Protein AF-I2CSB8-F1 (afdb_monomer_lite)

Sequence (75 aa):
MVTSAWWVGAGQVSKTAPAGEFLPTGSFMVRGKKNFLAPQPLEMGLGLLFKLDEGSVGRHTKERRERGEVGGEEE

Foldseek 3Di:
DQPWDWDDDPVQWACDDPPPDHDPPPDIHGDDDIGIDDRDPPDDDDDDDDDDDPVCCVVCVCVPPDPPDPDDDDD

pLDDT: mean 79.53, std 13.37, range [38.53, 94.75]

Organism: Nannochloropsis gaditana (strain CCMP526) (NCBI:txid1093141)

InterPro domains:
  IPR051608 Ribosome Quality Control Complex Subunit NEMF [PTHR15239] (2-72)

Secondary structure (DSSP, 8-state):
-----EE--GGGEESSPSTT--PPTT--EE-S--EEPP-----------PPPPHHHHHHHTTTTS----------

Radius of gyration: 29.71 Å; chains: 1; bounding box: 83×27×58 Å

Structure (mmCIF, N/CA/C/O backbone):
data_AF-I2CSB8-F1
#
_entry.id   AF-I2CSB8-F1
#
loop_
_atom_site.group_PDB
_atom_site.id
_atom_site.type_symbol
_atom_site.label_atom_id
_atom_site.label_alt_id
_atom_site.label_comp_id
_atom_site.label_asym_id
_atom_site.label_entity_id
_atom_site.label_seq_id
_atom_site.pdbx_PDB_ins_code
_atom_site.Cartn_x
_atom_site.Cartn_y
_atom_site.Cartn_z
_atom_site.occupancy
_atom_site.B_iso_or_equiv
_atom_site.auth_seq_id
_atom_site.auth_comp_id
_atom_site.auth_asym_id
_atom_site.auth_atom_id
_atom_site.pdbx_PDB_model_num
ATOM 1 N N . MET A 1 1 ? -5.416 12.392 -4.411 1.00 54.81 1 MET A N 1
ATOM 2 C CA . MET A 1 1 ? -5.987 12.045 -3.090 1.00 54.81 1 MET A CA 1
ATOM 3 C C . MET A 1 1 ? -5.046 11.022 -2.468 1.00 54.81 1 MET A C 1
ATOM 5 O O . MET A 1 1 ? -4.879 9.970 -3.067 1.00 54.81 1 MET A O 1
ATOM 9 N N . VAL A 1 2 ? -4.345 11.337 -1.373 1.00 58.91 2 VAL A N 1
ATOM 10 C CA . VAL A 1 2 ? -3.482 10.345 -0.704 1.00 58.91 2 VAL A CA 1
ATOM 11 C C . VAL A 1 2 ? -4.369 9.496 0.199 1.00 58.91 2 VAL A C 1
ATOM 13 O O . VAL A 1 2 ? -4.978 10.019 1.129 1.00 58.91 2 VAL A O 1
ATOM 16 N N . THR A 1 3 ? -4.501 8.206 -0.099 1.00 65.81 3 THR A N 1
ATOM 17 C CA . THR A 1 3 ? -5.221 7.267 0.765 1.00 65.81 3 THR A CA 1
ATOM 18 C C . THR A 1 3 ? -4.388 7.032 2.019 1.00 65.81 3 THR A C 1
ATOM 20 O O . THR A 1 3 ? -3.343 6.385 1.960 1.00 65.81 3 THR A O 1
ATOM 23 N N . SER A 1 4 ? -4.817 7.582 3.155 1.00 78.31 4 SER A N 1
ATOM 24 C CA . SER A 1 4 ? -4.167 7.334 4.440 1.00 78.31 4 SER A CA 1
ATOM 25 C C . SER A 1 4 ? -4.449 5.900 4.891 1.00 78.31 4 SER A C 1
ATOM 27 O O . SER A 1 4 ? -5.559 5.545 5.287 1.00 78.31 4 SER A O 1
ATOM 29 N N . ALA A 1 5 ? -3.427 5.052 4.809 1.00 87.94 5 ALA A N 1
ATOM 30 C CA . ALA A 1 5 ? -3.481 3.699 5.338 1.00 87.94 5 ALA A CA 1
ATOM 31 C C . ALA A 1 5 ? -3.246 3.704 6.859 1.00 87.94 5 ALA A C 1
ATOM 33 O O . ALA A 1 5 ? -2.586 4.588 7.411 1.00 87.94 5 ALA A O 1
ATOM 34 N N . TRP A 1 6 ? -3.792 2.710 7.553 1.00 91.94 6 TRP A N 1
ATOM 35 C CA . TRP A 1 6 ? -3.608 2.527 8.990 1.00 91.94 6 TRP A CA 1
ATOM 36 C C . TRP A 1 6 ? -3.702 1.048 9.354 1.00 91.94 6 TRP A C 1
ATOM 38 O O . TRP A 1 6 ? -4.295 0.257 8.623 1.00 91.94 6 TRP A O 1
ATOM 48 N N . TRP A 1 7 ? -3.124 0.681 10.493 1.00 92.00 7 TRP A N 1
ATOM 49 C CA . TRP A 1 7 ? -3.140 -0.685 11.009 1.00 92.00 7 TRP A CA 1
ATOM 50 C C . TRP A 1 7 ? -3.593 -0.730 12.472 1.00 92.00 7 TRP A C 1
ATOM 52 O O . TRP A 1 7 ? -3.541 0.267 13.201 1.00 92.00 7 TRP A O 1
ATOM 62 N N . VAL A 1 8 ? -4.049 -1.908 12.892 1.00 94.75 8 VAL A N 1
ATOM 63 C CA . VAL A 1 8 ? -4.429 -2.252 14.270 1.00 94.75 8 VAL A CA 1
ATOM 64 C C . VAL A 1 8 ? -3.949 -3.666 14.592 1.00 94.75 8 VAL A C 1
ATOM 66 O O . VAL A 1 8 ? -3.761 -4.476 13.685 1.00 94.75 8 VAL A O 1
ATOM 69 N N . GLY A 1 9 ? -3.729 -3.965 15.871 1.00 93.38 9 GLY A N 1
ATOM 70 C CA . GLY A 1 9 ? -3.367 -5.313 16.313 1.00 93.38 9 GLY A CA 1
ATOM 71 C C . GLY A 1 9 ? -4.542 -6.294 16.216 1.00 93.38 9 GLY A C 1
ATOM 72 O O . GLY A 1 9 ? -5.701 -5.892 16.276 1.00 93.38 9 GLY A O 1
ATOM 73 N N . ALA A 1 10 ? -4.261 -7.598 16.125 1.00 90.81 10 ALA A N 1
ATOM 74 C CA . ALA A 1 10 ? -5.291 -8.629 15.934 1.00 90.81 10 ALA A CA 1
ATOM 75 C C . ALA A 1 10 ? -6.378 -8.631 17.028 1.00 90.81 10 ALA A C 1
ATOM 77 O O . ALA A 1 10 ? -7.559 -8.759 16.723 1.00 90.81 10 ALA A O 1
ATOM 78 N N . GLY A 1 11 ? -6.002 -8.409 18.293 1.00 91.81 11 GLY A N 1
ATOM 79 C CA . GLY A 1 11 ? -6.954 -8.337 19.412 1.00 91.81 11 GLY A CA 1
ATOM 80 C C . GLY A 1 11 ? -7.889 -7.121 19.380 1.00 91.81 11 GLY A C 1
ATOM 81 O O . GLY A 1 11 ? -8.857 -7.068 20.133 1.00 91.81 11 GLY A O 1
ATOM 82 N N . GLN A 1 12 ? -7.624 -6.141 18.512 1.00 92.06 12 GLN A N 1
ATOM 83 C CA . GLN A 1 12 ? -8.488 -4.978 18.311 1.00 92.06 12 GLN A CA 1
ATOM 84 C C . GLN A 1 12 ? -9.594 -5.233 17.282 1.00 92.06 12 GLN A C 1
ATOM 86 O O . GLN A 1 12 ? -10.438 -4.358 17.091 1.00 92.06 12 GLN A O 1
ATOM 91 N N . VAL A 1 13 ? -9.589 -6.391 16.616 1.00 91.56 13 VAL A N 1
ATOM 92 C CA . VAL A 1 13 ? -10.528 -6.745 15.551 1.00 91.56 13 VAL A CA 1
ATOM 93 C C . VAL A 1 13 ? -11.500 -7.805 16.061 1.00 91.56 13 VAL A C 1
ATOM 95 O O . VAL A 1 13 ? -11.093 -8.834 16.591 1.00 91.56 13 VAL A O 1
ATOM 98 N N . SER A 1 14 ? -12.797 -7.573 15.880 1.00 87.88 14 SER A N 1
ATOM 99 C CA . SER A 1 14 ? -13.857 -8.506 16.265 1.00 87.88 14 SER A CA 1
ATOM 100 C C . SER A 1 14 ? -14.873 -8.679 15.141 1.00 87.88 14 SER A C 1
ATOM 102 O O . SER A 1 14 ? -15.232 -7.724 14.454 1.00 87.88 14 SER A O 1
ATOM 104 N N . LYS A 1 15 ? -15.369 -9.907 14.977 1.00 85.94 15 LYS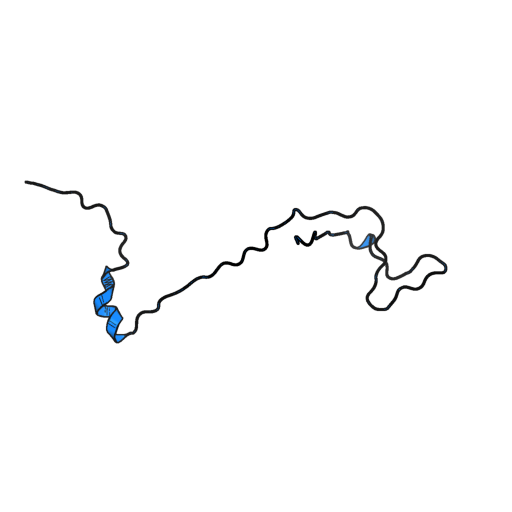 A N 1
ATOM 105 C CA . LYS A 1 15 ? -16.515 -10.232 14.109 1.00 85.94 15 LYS A CA 1
ATOM 106 C C . LYS A 1 15 ? -17.856 -10.139 14.844 1.00 85.94 15 LYS A C 1
ATOM 108 O O . LYS A 1 15 ? -18.897 -10.339 14.231 1.00 85.94 15 LYS A O 1
ATOM 113 N N . THR A 1 16 ? -17.828 -9.863 16.147 1.00 83.50 16 THR A N 1
ATOM 114 C CA . THR A 1 16 ? -19.022 -9.737 16.983 1.00 83.50 16 THR A CA 1
ATOM 115 C C . THR A 1 16 ? -19.351 -8.264 17.167 1.00 83.50 16 THR A C 1
ATOM 117 O O . THR A 1 16 ? -18.517 -7.481 17.638 1.00 83.50 16 THR A O 1
ATOM 120 N N . ALA A 1 17 ? -20.573 -7.898 16.794 1.00 78.94 17 ALA A N 1
ATOM 121 C CA . ALA A 1 17 ? -21.100 -6.560 16.993 1.00 78.94 17 ALA A CA 1
ATOM 122 C C . ALA A 1 17 ? -21.343 -6.284 18.492 1.00 78.94 17 ALA A C 1
ATOM 124 O O . ALA A 1 17 ? -21.445 -7.222 19.291 1.00 78.94 17 ALA A O 1
ATOM 125 N N . PRO A 1 18 ? -21.419 -5.014 18.917 1.00 77.56 18 PRO A N 1
ATOM 126 C CA . PRO A 1 18 ? -22.004 -4.663 20.207 1.00 77.56 18 PRO A CA 1
ATOM 127 C C . PRO A 1 18 ? -23.436 -5.212 20.323 1.00 77.56 18 PRO A C 1
ATOM 129 O O . PRO A 1 18 ? -24.102 -5.457 19.317 1.00 77.56 18 PRO A O 1
ATOM 132 N N . ALA A 1 19 ? -23.907 -5.432 21.552 1.00 76.44 19 ALA A N 1
ATOM 133 C CA . ALA A 1 19 ? -25.231 -6.004 21.782 1.00 76.44 19 ALA A CA 1
ATOM 134 C C . ALA A 1 19 ? -26.324 -5.161 21.098 1.00 76.44 19 ALA A C 1
ATOM 136 O O . ALA A 1 19 ? -26.443 -3.970 21.373 1.00 76.44 19 ALA A O 1
ATOM 137 N N . GLY A 1 20 ? -27.112 -5.795 20.224 1.00 73.00 20 GLY A N 1
ATOM 138 C CA . GLY A 1 20 ? -28.211 -5.156 19.492 1.00 73.00 20 GLY A CA 1
ATOM 139 C C . GLY A 1 20 ? -27.885 -4.700 18.064 1.00 73.00 20 GLY A C 1
ATOM 140 O O . GLY A 1 20 ? -28.797 -4.274 17.363 1.00 73.00 20 GLY A O 1
ATOM 141 N N . GLU A 1 21 ? -26.638 -4.825 17.601 1.00 80.38 21 GLU A N 1
ATOM 142 C CA . GLU A 1 21 ? -26.233 -4.468 16.233 1.00 80.38 21 GLU A CA 1
ATOM 143 C C . GLU A 1 21 ? -25.858 -5.707 15.400 1.00 80.38 21 GLU A C 1
ATOM 145 O O . GLU A 1 21 ? -25.481 -6.750 15.934 1.00 80.38 21 GLU A O 1
ATOM 150 N N . PHE A 1 22 ? -25.939 -5.597 14.071 1.00 76.56 22 PHE A N 1
ATOM 151 C CA . PHE A 1 22 ? -25.487 -6.627 13.130 1.00 76.56 22 PHE A CA 1
ATOM 152 C C . PHE A 1 22 ? -24.302 -6.119 12.307 1.00 76.56 22 PHE A C 1
ATOM 154 O O . PHE A 1 22 ? -24.311 -4.990 11.820 1.00 76.56 22 PHE A O 1
ATOM 161 N N . LEU A 1 23 ? -23.300 -6.978 12.106 1.00 81.81 23 LEU A N 1
ATOM 162 C CA . LEU A 1 23 ? -22.194 -6.719 11.184 1.00 81.81 23 LEU A CA 1
ATOM 163 C C . LEU A 1 23 ? -22.514 -7.330 9.814 1.00 81.81 23 LEU A C 1
ATOM 165 O O . LEU A 1 23 ? -22.724 -8.544 9.741 1.00 81.81 23 LEU A O 1
ATOM 169 N N . PRO A 1 24 ? -22.537 -6.543 8.724 1.00 83.69 24 PRO A N 1
ATOM 170 C CA . PRO A 1 24 ? -22.686 -7.094 7.384 1.00 83.69 24 PRO A CA 1
ATOM 171 C C . PRO A 1 24 ? -21.496 -7.986 7.013 1.00 83.69 24 PRO A C 1
ATOM 173 O O . PRO A 1 24 ? -20.376 -7.819 7.510 1.00 83.69 24 PRO A O 1
ATOM 176 N N . THR A 1 25 ? -21.723 -8.928 6.100 1.00 84.06 25 THR A N 1
ATOM 177 C CA . THR A 1 25 ? -20.670 -9.802 5.575 1.00 84.06 25 THR A CA 1
ATOM 178 C C . THR A 1 25 ? -19.509 -8.976 5.017 1.00 84.06 25 THR A C 1
ATOM 180 O O . THR A 1 25 ? -19.709 -8.049 4.240 1.00 84.06 25 THR A O 1
ATOM 183 N N . GLY A 1 26 ? -18.284 -9.312 5.430 1.00 86.06 26 GLY A N 1
ATOM 184 C CA . GLY A 1 26 ? -17.069 -8.592 5.033 1.00 86.06 26 GLY A CA 1
ATOM 185 C C . GLY A 1 26 ? -16.693 -7.410 5.933 1.00 86.06 26 GLY A C 1
ATOM 186 O O . GLY A 1 26 ? -15.656 -6.793 5.703 1.00 86.06 26 GLY A O 1
ATOM 187 N N . SER A 1 27 ? -17.483 -7.108 6.967 1.00 86.31 27 SER A N 1
ATOM 188 C CA . SER A 1 27 ? -17.165 -6.066 7.949 1.00 86.31 27 SER A CA 1
ATOM 189 C C . SER A 1 27 ? -16.618 -6.632 9.263 1.00 86.31 27 SER A C 1
ATOM 191 O O . SER A 1 27 ? -16.861 -7.783 9.628 1.00 86.31 27 SER A O 1
ATOM 193 N N . PHE A 1 28 ? -15.861 -5.798 9.976 1.00 89.12 28 PHE A N 1
ATOM 194 C CA . PHE A 1 28 ? -15.279 -6.115 11.276 1.00 89.12 28 PHE A CA 1
ATOM 195 C C . PHE A 1 28 ? -15.390 -4.900 12.192 1.00 89.12 28 PHE A C 1
ATOM 197 O O . PHE A 1 28 ? -15.193 -3.764 11.758 1.00 89.12 28 PHE A O 1
ATOM 204 N N . MET A 1 29 ? -15.633 -5.136 13.475 1.00 90.81 29 MET A N 1
ATOM 205 C CA . MET A 1 29 ? -15.515 -4.104 14.498 1.00 90.81 29 MET A CA 1
ATOM 206 C C . MET A 1 29 ? -14.053 -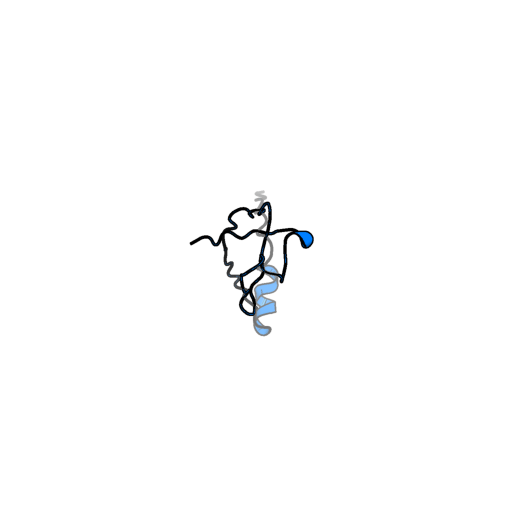3.916 14.870 1.00 90.81 29 MET A C 1
ATOM 208 O O . MET A 1 29 ? -13.387 -4.866 15.276 1.00 90.81 29 MET A O 1
ATOM 212 N N . VAL A 1 30 ? -13.575 -2.675 14.795 1.00 91.19 30 VAL A N 1
ATOM 213 C CA . VAL A 1 30 ? -12.236 -2.291 15.247 1.00 91.19 30 VAL A CA 1
ATOM 214 C C . VAL A 1 30 ? -12.356 -1.407 16.482 1.00 91.19 30 VAL A C 1
ATOM 216 O O . VAL A 1 30 ? -13.039 -0.385 16.443 1.00 91.19 30 VAL A O 1
ATOM 219 N N . ARG A 1 31 ? -11.695 -1.784 17.580 1.00 89.44 31 ARG A N 1
ATOM 220 C CA . ARG A 1 31 ? -11.718 -1.050 18.857 1.00 89.44 31 ARG A CA 1
ATOM 221 C C . ARG A 1 31 ? -10.326 -0.547 19.247 1.00 89.44 31 ARG A C 1
ATOM 223 O O . ARG A 1 31 ? -9.313 -1.182 18.967 1.00 89.44 31 ARG A O 1
ATOM 230 N N . GLY A 1 32 ? -10.268 0.585 19.943 1.00 88.88 32 GLY A N 1
ATOM 231 C CA . GLY A 1 32 ? -9.018 1.165 20.446 1.00 88.88 32 GLY A CA 1
ATOM 232 C C . GLY A 1 32 ? -8.273 2.039 19.430 1.00 88.88 32 GLY A C 1
ATOM 233 O O . GLY A 1 32 ? -8.876 2.639 18.541 1.00 88.88 32 GLY A O 1
ATOM 234 N N . LYS A 1 33 ? -6.949 2.153 19.599 1.00 92.69 33 LYS A N 1
ATOM 235 C CA . LYS A 1 33 ? -6.098 3.081 18.838 1.00 92.69 33 LYS A CA 1
ATOM 236 C C . LYS A 1 33 ? -5.820 2.569 17.423 1.00 92.69 33 LYS A C 1
ATOM 238 O O . LYS A 1 33 ? -5.417 1.421 17.259 1.00 92.69 33 LYS A O 1
ATOM 243 N N . LYS A 1 34 ? -5.969 3.446 16.425 1.00 93.25 34 LYS A N 1
ATOM 244 C CA . LYS A 1 34 ? -5.513 3.230 15.043 1.00 93.25 34 LYS A CA 1
ATOM 245 C C . LYS A 1 34 ? -4.104 3.790 14.872 1.00 93.25 34 LYS A C 1
ATOM 247 O O . LYS A 1 34 ? -3.835 4.909 15.310 1.00 93.25 34 LYS A O 1
ATOM 252 N N . ASN A 1 35 ? -3.224 3.036 14.224 1.00 92.25 35 ASN A N 1
ATOM 253 C CA . ASN A 1 35 ? -1.867 3.480 13.916 1.00 92.25 35 ASN A CA 1
ATOM 254 C C . ASN A 1 35 ? -1.802 3.898 12.447 1.00 92.25 35 ASN A C 1
ATOM 256 O O . ASN A 1 35 ? -1.860 3.051 11.557 1.00 92.25 35 ASN A O 1
ATOM 260 N N . PHE A 1 36 ? -1.728 5.204 12.195 1.00 90.81 36 PHE A N 1
ATOM 261 C CA . PHE A 1 36 ? -1.670 5.750 10.842 1.00 90.81 36 PHE A CA 1
ATOM 262 C C . PHE A 1 36 ? -0.273 5.603 10.250 1.00 90.81 36 PHE A C 1
ATOM 264 O O . PHE A 1 36 ? 0.729 5.840 10.924 1.00 90.81 36 PHE A O 1
ATOM 271 N N . LEU A 1 37 ? -0.222 5.213 8.982 1.00 88.25 37 LEU A N 1
ATOM 272 C CA . LEU A 1 37 ? 1.005 5.177 8.204 1.00 88.25 37 LEU A CA 1
ATOM 273 C C . LEU A 1 37 ? 1.268 6.571 7.633 1.00 88.25 37 LEU A C 1
ATOM 275 O O . LEU A 1 37 ? 0.332 7.309 7.310 1.00 88.25 37 LEU A O 1
ATOM 279 N N . ALA A 1 38 ? 2.546 6.932 7.518 1.00 86.06 38 ALA A N 1
ATOM 280 C CA . ALA A 1 38 ? 2.922 8.169 6.854 1.00 86.06 38 ALA A CA 1
ATOM 281 C C . ALA A 1 38 ? 2.374 8.166 5.413 1.00 86.06 38 ALA A C 1
ATOM 283 O O . ALA A 1 38 ? 2.400 7.113 4.767 1.00 86.06 38 ALA A O 1
ATOM 284 N N . PRO A 1 39 ? 1.892 9.312 4.899 1.00 84.00 39 PRO A N 1
ATOM 285 C CA . PRO A 1 39 ? 1.518 9.450 3.497 1.00 84.00 39 PRO A CA 1
ATOM 286 C C . PRO A 1 39 ? 2.699 9.031 2.615 1.00 84.00 39 PRO A C 1
ATOM 288 O O . PRO A 1 39 ? 3.713 9.721 2.574 1.00 84.00 39 PRO A O 1
ATOM 291 N N . GLN A 1 40 ? 2.597 7.878 1.956 1.00 77.44 40 GLN A N 1
ATOM 292 C CA . GLN A 1 40 ? 3.593 7.457 0.977 1.00 77.44 40 GLN A CA 1
ATOM 293 C C . GLN A 1 40 ? 3.159 7.988 -0.390 1.00 77.44 40 GLN A C 1
ATOM 295 O O . GLN A 1 40 ? 2.018 7.727 -0.795 1.00 77.44 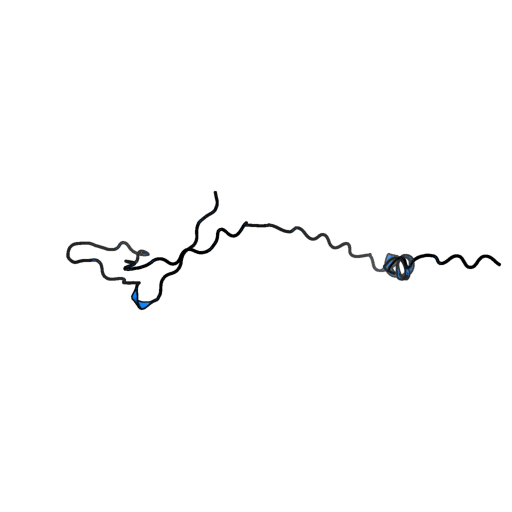40 GLN A O 1
ATOM 300 N N . PRO A 1 41 ? 4.010 8.757 -1.090 1.00 79.94 41 PRO A N 1
ATOM 301 C CA . PRO A 1 41 ? 3.720 9.123 -2.463 1.00 79.94 41 PRO A CA 1
ATOM 302 C C . PRO A 1 41 ? 3.670 7.837 -3.293 1.00 79.94 41 PRO A C 1
ATOM 304 O O . PRO A 1 41 ? 4.565 6.997 -3.233 1.00 79.94 41 PRO A O 1
ATOM 307 N N . LEU A 1 42 ? 2.581 7.653 -4.038 1.00 78.69 42 LEU A N 1
ATOM 308 C CA . LEU A 1 42 ? 2.498 6.581 -5.022 1.00 78.69 42 LEU A CA 1
ATOM 309 C C . LEU A 1 42 ? 3.299 7.023 -6.243 1.00 78.69 42 LEU A C 1
ATOM 311 O O . LEU A 1 42 ? 2.790 7.740 -7.103 1.00 78.69 42 LEU A O 1
ATOM 315 N N . GLU A 1 43 ? 4.567 6.636 -6.274 1.00 85.81 43 GLU A N 1
ATOM 316 C CA . GLU A 1 43 ? 5.468 6.920 -7.384 1.00 85.81 43 GLU A CA 1
ATOM 317 C C . GLU A 1 43 ? 5.473 5.750 -8.366 1.00 85.81 43 GLU A C 1
ATOM 319 O O . GLU A 1 43 ? 5.597 4.585 -7.987 1.00 85.81 43 GLU A O 1
ATOM 324 N N . MET A 1 44 ? 5.333 6.067 -9.650 1.00 86.81 44 MET A N 1
ATOM 325 C CA . MET A 1 44 ? 5.461 5.104 -10.734 1.00 86.81 44 MET A CA 1
ATOM 326 C C . MET A 1 44 ? 6.746 5.414 -11.495 1.00 86.81 44 MET A C 1
ATOM 328 O O . MET A 1 44 ? 6.876 6.483 -12.088 1.00 86.81 44 MET A O 1
ATOM 332 N N . GLY A 1 45 ? 7.688 4.473 -11.484 1.00 90.88 45 GLY A N 1
ATOM 333 C CA . GLY A 1 45 ? 8.886 4.530 -12.318 1.00 90.88 45 GLY A CA 1
ATOM 334 C C . GLY A 1 45 ? 8.667 3.826 -13.658 1.00 90.88 45 GLY A C 1
ATOM 335 O O . GLY A 1 45 ? 8.033 2.773 -13.708 1.00 90.88 45 GLY A O 1
ATOM 336 N N . LEU A 1 46 ? 9.226 4.381 -14.736 1.00 91.88 46 LEU A N 1
ATOM 337 C CA . LEU A 1 46 ? 9.303 3.738 -16.050 1.00 91.88 46 LEU A CA 1
ATOM 338 C C . LEU A 1 46 ? 10.774 3.501 -16.404 1.00 91.88 46 LEU A C 1
ATOM 340 O O . LEU A 1 46 ? 11.555 4.447 -16.480 1.00 91.88 46 LEU A O 1
ATOM 344 N N . GLY A 1 47 ? 11.142 2.243 -16.642 1.00 92.94 47 GLY A N 1
ATOM 345 C CA . GLY A 1 47 ? 12.464 1.864 -17.137 1.00 92.94 47 GLY A CA 1
ATOM 346 C C . GLY A 1 47 ? 12.393 1.435 -18.598 1.00 92.94 47 GLY A C 1
ATOM 347 O O . GLY A 1 47 ? 11.623 0.538 -18.937 1.00 92.94 47 GLY A O 1
ATOM 348 N N . LEU A 1 48 ? 13.208 2.048 -19.456 1.00 91.56 48 LEU A N 1
ATOM 349 C CA . LEU A 1 48 ? 13.399 1.609 -20.838 1.00 91.56 48 LEU A CA 1
ATOM 350 C C . LEU A 1 48 ? 14.736 0.877 -20.949 1.00 91.56 48 LEU A C 1
ATOM 352 O O . LEU A 1 48 ? 15.784 1.437 -20.629 1.00 91.56 48 LEU A O 1
A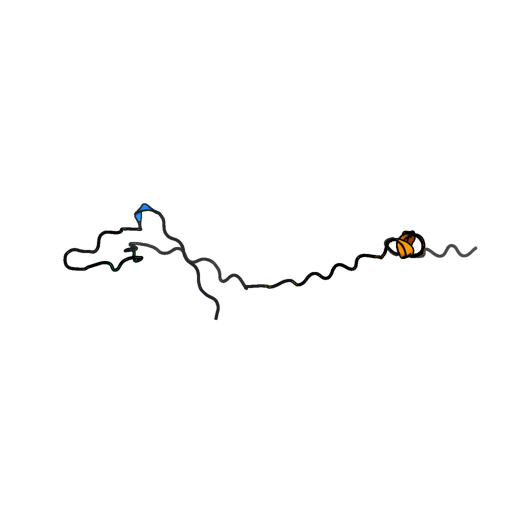TOM 356 N N . LEU A 1 49 ? 14.699 -0.370 -21.417 1.00 88.25 49 LEU A N 1
ATOM 357 C CA . LEU A 1 49 ? 15.894 -1.154 -21.703 1.00 88.25 49 LEU A CA 1
ATOM 358 C C . LEU A 1 49 ? 16.011 -1.370 -23.209 1.00 88.25 49 LEU A C 1
ATOM 360 O O . LEU A 1 49 ? 15.191 -2.053 -23.818 1.00 88.25 49 LEU A O 1
ATOM 364 N N . PHE A 1 50 ? 17.072 -0.826 -23.795 1.00 84.94 50 PHE A N 1
ATOM 365 C CA . PHE A 1 50 ? 17.399 -1.057 -25.194 1.00 84.94 50 PHE A CA 1
ATOM 366 C C . PHE A 1 50 ? 18.294 -2.293 -25.305 1.00 84.94 50 PHE A C 1
ATOM 368 O O . PHE A 1 50 ? 19.413 -2.321 -24.780 1.00 84.94 50 PHE A O 1
ATOM 375 N N . LYS A 1 51 ? 17.789 -3.330 -25.977 1.00 85.38 51 LYS A N 1
ATOM 376 C CA . LYS A 1 51 ? 18.563 -4.519 -26.337 1.00 85.38 51 LYS A CA 1
ATOM 377 C C . LYS A 1 51 ? 19.100 -4.348 -27.757 1.00 85.38 51 LYS A C 1
ATOM 379 O O . LYS A 1 51 ? 18.342 -4.039 -28.670 1.00 85.38 51 LYS A O 1
ATOM 384 N N . LEU A 1 52 ? 20.404 -4.558 -27.922 1.00 87.06 52 LEU A N 1
ATOM 385 C CA . LEU A 1 52 ? 21.037 -4.624 -29.237 1.00 87.06 52 LEU A CA 1
ATOM 386 C C . LEU A 1 52 ? 20.683 -5.946 -29.925 1.00 87.06 52 LEU A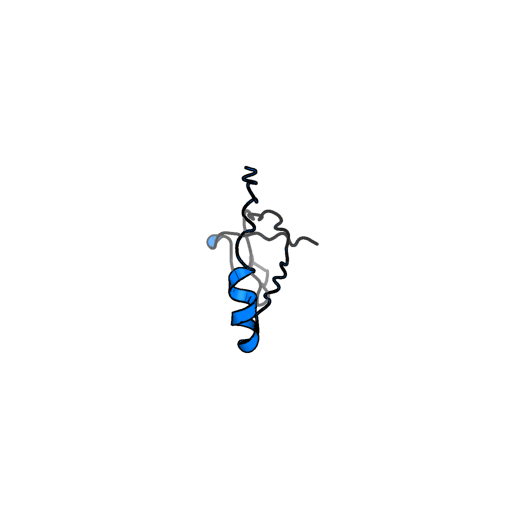 C 1
ATOM 388 O O . LEU A 1 52 ? 20.656 -6.997 -29.283 1.00 87.06 52 LEU A O 1
ATOM 392 N N . ASP A 1 53 ? 20.443 -5.873 -31.231 1.00 87.69 53 ASP A N 1
ATOM 393 C CA . ASP A 1 53 ? 20.340 -7.048 -32.092 1.00 87.69 53 ASP A CA 1
ATOM 394 C C . ASP A 1 53 ? 21.690 -7.781 -32.192 1.00 87.69 53 ASP A C 1
ATOM 396 O O . ASP A 1 53 ? 22.749 -7.144 -32.136 1.00 87.69 53 ASP A O 1
ATOM 400 N N . GLU A 1 54 ? 21.665 -9.106 -32.358 1.00 84.00 54 GLU A N 1
ATOM 401 C CA . GLU A 1 54 ? 22.866 -9.956 -32.365 1.00 84.00 54 GLU A CA 1
ATOM 402 C C . GLU A 1 54 ? 23.870 -9.540 -33.449 1.00 84.00 54 GLU A C 1
ATOM 404 O O . GLU A 1 54 ? 25.071 -9.461 -33.178 1.00 84.00 54 GLU A O 1
ATOM 409 N N . GLY A 1 55 ? 23.395 -9.146 -34.638 1.00 86.12 55 GLY A N 1
ATOM 410 C CA . GLY A 1 55 ? 24.251 -8.658 -35.727 1.00 86.12 55 GLY A CA 1
ATOM 411 C C . GLY A 1 55 ? 24.894 -7.294 -35.447 1.00 86.12 55 GLY A C 1
ATOM 412 O O . GLY A 1 55 ? 25.820 -6.865 -36.138 1.00 86.12 55 GLY A O 1
ATOM 413 N N . SER A 1 56 ? 24.423 -6.589 -34.420 1.00 80.19 56 SER A N 1
ATOM 414 C CA . SER A 1 56 ? 24.942 -5.282 -34.017 1.00 80.19 56 SER A CA 1
ATOM 415 C C . SER A 1 56 ? 25.896 -5.368 -32.827 1.00 80.19 56 SER A C 1
ATOM 417 O O . SER A 1 56 ? 26.689 -4.454 -32.640 1.00 80.19 56 SER A O 1
ATOM 419 N N . VAL A 1 57 ? 25.930 -6.475 -32.079 1.00 83.00 57 VAL A N 1
ATOM 420 C CA . VAL A 1 57 ? 26.773 -6.618 -30.874 1.00 83.00 57 VAL A CA 1
ATOM 421 C C . VAL A 1 57 ? 28.241 -6.279 -31.147 1.00 83.00 57 VAL A C 1
ATOM 423 O O . VAL A 1 57 ? 28.820 -5.467 -30.430 1.00 83.00 57 VAL A O 1
ATOM 426 N N . GLY A 1 58 ? 28.820 -6.813 -32.228 1.00 80.31 58 GLY A N 1
ATOM 427 C CA . GLY A 1 58 ? 30.234 -6.601 -32.560 1.00 80.31 58 GLY A CA 1
ATOM 428 C C . GLY A 1 58 ? 30.616 -5.139 -32.828 1.00 80.31 58 GLY A C 1
ATOM 429 O O . GLY A 1 58 ? 31.746 -4.743 -32.542 1.00 80.31 58 GLY A O 1
ATOM 430 N N . ARG A 1 59 ? 29.675 -4.321 -33.322 1.00 79.62 59 ARG A N 1
ATOM 431 C CA . ARG A 1 59 ? 29.887 -2.888 -33.604 1.00 79.62 59 ARG A CA 1
ATOM 432 C C . ARG A 1 59 ? 29.830 -2.028 -32.340 1.00 79.62 59 ARG A C 1
ATOM 434 O O . ARG A 1 59 ? 30.447 -0.972 -32.303 1.00 79.62 59 ARG A O 1
ATOM 441 N N . HIS A 1 60 ? 29.154 -2.510 -31.298 1.00 78.00 60 HIS A N 1
ATOM 442 C CA . HIS A 1 60 ? 28.855 -1.747 -30.083 1.00 78.00 60 HIS A CA 1
ATOM 443 C C . HIS A 1 60 ? 29.619 -2.247 -28.835 1.00 78.00 60 HIS A C 1
ATOM 445 O O . HIS A 1 60 ? 29.404 -1.752 -27.729 1.00 78.00 60 HIS A O 1
ATOM 451 N N . THR A 1 61 ? 30.568 -3.181 -28.986 1.00 75.69 61 THR A N 1
ATOM 452 C CA . THR A 1 61 ? 31.336 -3.812 -27.887 1.00 75.69 61 THR A CA 1
ATOM 453 C C . THR A 1 61 ? 32.084 -2.826 -26.973 1.00 75.69 61 THR A C 1
ATOM 455 O O . THR A 1 61 ? 32.363 -3.143 -25.819 1.00 75.69 61 THR A O 1
ATOM 458 N N . LYS A 1 62 ? 32.430 -1.623 -27.453 1.00 70.50 62 LYS A N 1
ATOM 459 C CA . LYS A 1 62 ? 33.189 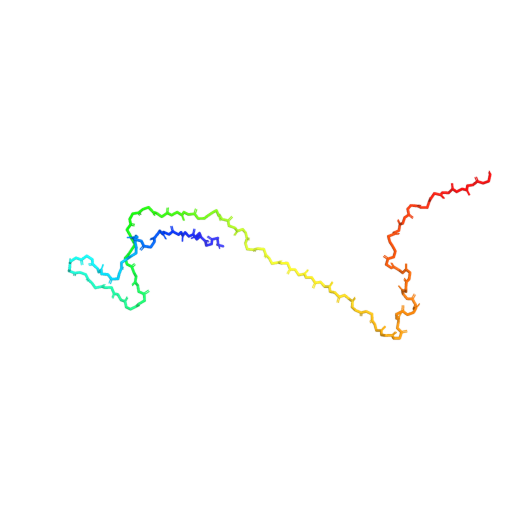-0.611 -26.687 1.00 70.50 62 LYS A CA 1
ATOM 460 C C . LYS A 1 62 ? 32.356 0.596 -26.249 1.00 70.50 62 LYS A C 1
ATOM 462 O O . LYS A 1 62 ? 32.856 1.412 -25.483 1.00 70.50 62 LYS A O 1
ATOM 467 N N . GLU A 1 63 ? 31.104 0.704 -26.692 1.00 70.44 63 GLU A N 1
ATOM 468 C CA . GLU A 1 63 ? 30.283 1.904 -26.472 1.00 70.44 63 GLU A CA 1
ATOM 469 C C . GLU A 1 63 ? 29.751 2.042 -25.043 1.00 70.44 63 GLU A C 1
ATOM 471 O O . GLU A 1 63 ? 29.404 3.138 -24.620 1.00 70.44 63 GLU A O 1
ATOM 476 N N . ARG A 1 64 ? 29.718 0.945 -24.277 1.00 69.38 64 ARG A N 1
ATOM 477 C CA . ARG A 1 64 ? 29.334 0.963 -22.857 1.00 69.38 64 ARG A CA 1
ATOM 478 C C . ARG A 1 64 ? 30.495 1.225 -21.896 1.00 69.38 64 ARG A C 1
ATOM 480 O O . ARG A 1 64 ? 30.300 1.107 -20.690 1.00 69.38 64 ARG A O 1
ATOM 487 N N . ARG A 1 65 ? 31.702 1.529 -22.385 1.00 65.56 65 ARG A N 1
ATOM 488 C CA . ARG A 1 65 ? 32.788 1.939 -21.485 1.00 65.56 65 ARG A CA 1
ATOM 489 C C . ARG A 1 65 ? 32.428 3.289 -20.876 1.00 65.56 65 ARG A C 1
ATOM 491 O O . ARG A 1 65 ? 32.018 4.195 -21.599 1.00 65.56 65 ARG A O 1
ATOM 498 N N . GLU A 1 66 ? 32.581 3.411 -19.559 1.00 64.19 66 GLU A N 1
ATOM 499 C CA . GLU A 1 66 ? 32.571 4.716 -18.906 1.00 64.19 66 GLU A CA 1
ATOM 500 C C . GLU A 1 66 ? 33.567 5.602 -19.650 1.00 64.19 66 GLU A C 1
ATOM 502 O O . GLU A 1 66 ? 34.693 5.181 -19.937 1.00 64.19 66 GLU A O 1
ATOM 507 N N . ARG A 1 67 ? 33.116 6.786 -20.067 1.00 59.97 67 ARG A N 1
ATOM 508 C CA . ARG A 1 67 ? 33.946 7.735 -20.803 1.00 59.97 67 ARG A CA 1
ATOM 509 C C . ARG A 1 67 ? 34.943 8.321 -19.798 1.00 59.97 67 ARG A C 1
ATOM 511 O O . ARG A 1 67 ? 34.711 9.395 -19.262 1.00 59.97 67 ARG A O 1
ATOM 518 N N . GLY A 1 68 ? 35.982 7.550 -19.476 1.00 58.19 68 GLY A N 1
ATOM 519 C CA . GLY A 1 68 ? 37.087 7.979 -18.631 1.00 58.19 68 GLY A CA 1
ATOM 520 C C . GLY A 1 68 ? 37.732 9.212 -19.247 1.00 58.19 68 GLY A C 1
ATOM 521 O O . GLY A 1 68 ? 37.917 9.271 -20.465 1.00 58.19 68 GLY A O 1
ATOM 522 N N . GLU A 1 69 ? 37.976 10.206 -18.402 1.00 60.06 69 GLU A N 1
ATOM 523 C CA . GLU A 1 69 ? 38.541 11.503 -18.756 1.00 60.06 69 GLU A CA 1
ATOM 524 C C . GLU A 1 69 ? 39.788 11.328 -19.632 1.00 60.06 69 GLU A C 1
ATOM 526 O O . GLU A 1 69 ? 40.709 10.580 -19.304 1.00 60.06 69 GLU A O 1
ATOM 531 N N . VAL A 1 70 ? 39.793 12.002 -20.783 1.00 54.00 70 VAL A N 1
ATOM 532 C CA . VAL A 1 70 ? 40.950 12.065 -21.674 1.00 54.00 70 VAL A CA 1
ATOM 533 C C . VAL A 1 70 ? 41.989 12.952 -20.988 1.00 54.00 70 VAL A C 1
ATOM 535 O O . VAL A 1 70 ? 41.940 14.173 -21.108 1.00 54.00 70 VAL A O 1
ATOM 538 N N . GLY A 1 71 ? 42.897 12.344 -20.225 1.00 52.41 71 GLY A N 1
ATOM 539 C CA . GLY A 1 71 ? 44.147 12.981 -19.830 1.00 52.41 71 GLY A CA 1
ATOM 540 C C . GLY A 1 71 ? 45.004 13.160 -21.077 1.00 52.41 71 GLY A C 1
ATOM 541 O O . GLY A 1 71 ? 45.462 12.175 -21.653 1.00 52.41 71 GLY A O 1
ATOM 542 N N . GLY A 1 72 ? 45.141 14.403 -21.535 1.00 48.91 72 GLY A N 1
ATOM 543 C CA . GLY A 1 72 ? 46.075 14.761 -22.592 1.00 48.91 72 GLY A CA 1
ATOM 544 C C . GLY A 1 72 ? 47.503 14.590 -22.091 1.00 48.91 72 GLY A C 1
ATOM 545 O O . GLY A 1 72 ? 47.937 15.320 -21.205 1.00 48.91 72 GLY A O 1
ATOM 546 N N . GLU A 1 73 ? 48.218 13.627 -22.656 1.00 48.38 73 GLU A N 1
ATOM 547 C CA . GLU A 1 73 ? 49.673 13.674 -22.718 1.00 48.38 73 GLU A CA 1
ATOM 548 C C . GLU A 1 73 ? 50.013 14.420 -24.014 1.00 48.38 73 GLU A C 1
ATOM 550 O O . GLU A 1 73 ? 49.955 13.855 -25.106 1.00 48.38 73 GLU A O 1
ATOM 555 N N . GLU A 1 74 ? 50.249 15.727 -23.887 1.00 45.00 74 GLU A N 1
ATOM 556 C CA . GLU A 1 74 ? 51.047 16.472 -24.859 1.00 45.00 74 GLU A CA 1
ATOM 557 C C . GLU A 1 74 ? 52.530 16.307 -24.488 1.00 45.00 74 GLU A C 1
ATOM 559 O O . GLU A 1 74 ? 52.883 16.242 -23.308 1.00 45.00 74 GLU A O 1
ATOM 564 N N . GLU A 1 75 ? 53.329 16.167 -25.543 1.00 38.53 75 GLU A N 1
ATOM 565 C CA . GLU A 1 75 ? 54.774 15.907 -25.629 1.00 38.53 75 GLU A CA 1
ATOM 566 C C . GLU A 1 75 ? 55.666 16.900 -24.863 1.00 38.53 75 GLU A C 1
ATOM 568 O O . GLU A 1 75 ? 55.374 18.119 -24.879 1.00 38.53 75 GLU A O 1
#